Protein AF-A0A8X7RNZ7-F1 (afdb_monomer_lite)

InterPro domains:
  IPR024788 Malectin-like domain [PF12819] (33-124)
  IPR045272 Receptor-like protein kinase ANXUR1/2-like [PTHR34590] (12-135)

Organism: Brassica carinata (NCBI:txid52824)

Structure (mmCIF, N/CA/C/O backbone):
data_AF-A0A8X7RNZ7-F1
#
_entry.id   AF-A0A8X7RNZ7-F1
#
loop_
_atom_site.group_PDB
_atom_site.id
_atom_site.type_symbol
_atom_site.label_atom_id
_atom_site.label_alt_id
_atom_site.label_comp_id
_atom_site.label_asym_id
_atom_site.label_entity_id
_atom_site.label_seq_id
_atom_site.pdbx_PDB_ins_code
_atom_site.Cartn_x
_atom_site.Cartn_y
_atom_site.Cartn_z
_atom_site.occupancy
_atom_site.B_iso_or_equiv
_atom_site.auth_seq_id
_atom_site.auth_comp_id
_atom_site.auth_asym_id
_atom_site.auth_atom_id
_atom_site.pdbx_PDB_model_num
ATOM 1 N N . MET A 1 1 ? 44.902 -19.985 -37.363 1.00 57.28 1 MET A N 1
ATOM 2 C CA . MET A 1 1 ? 44.396 -18.619 -37.073 1.00 57.28 1 MET A CA 1
ATOM 3 C C . MET A 1 1 ? 42.879 -18.514 -36.844 1.00 57.28 1 MET A C 1
ATOM 5 O O . MET A 1 1 ? 42.460 -17.487 -36.328 1.00 57.28 1 MET A O 1
ATOM 9 N N . GLY A 1 2 ? 42.047 -19.512 -37.191 1.00 59.03 2 GLY A N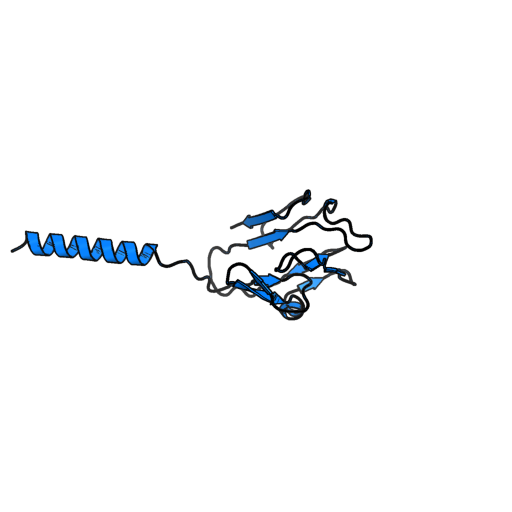 1
ATOM 10 C CA . GLY A 1 2 ? 40.583 -19.431 -37.005 1.00 59.03 2 GLY A CA 1
ATOM 11 C C . GLY A 1 2 ? 40.053 -19.838 -35.619 1.00 59.03 2 GLY A C 1
ATOM 12 O O . GLY A 1 2 ? 39.082 -19.255 -35.152 1.00 59.03 2 GLY A O 1
ATOM 13 N N . VAL A 1 3 ? 40.704 -20.792 -34.942 1.00 62.03 3 VAL A N 1
ATOM 14 C CA . VAL A 1 3 ? 40.232 -21.360 -33.659 1.00 62.03 3 VAL A CA 1
ATOM 15 C C . VAL A 1 3 ? 40.401 -20.381 -32.489 1.00 62.03 3 VAL A C 1
ATOM 17 O O . VAL A 1 3 ? 39.473 -20.201 -31.708 1.00 62.03 3 VAL A O 1
ATOM 20 N N . GLU A 1 4 ? 41.527 -19.662 -32.436 1.00 65.44 4 GLU A N 1
ATOM 21 C CA . GLU A 1 4 ? 41.801 -18.620 -31.430 1.00 65.44 4 GLU A CA 1
ATOM 22 C C . GLU A 1 4 ? 40.735 -17.512 -31.446 1.00 65.44 4 GLU A C 1
ATOM 24 O O . GLU A 1 4 ? 40.184 -17.149 -30.411 1.00 65.44 4 GLU A O 1
ATOM 29 N N . LYS A 1 5 ? 40.369 -17.029 -32.645 1.00 66.12 5 LYS A N 1
ATOM 30 C CA . LYS A 1 5 ? 39.349 -15.982 -32.817 1.00 66.12 5 LYS A CA 1
ATOM 31 C C . LYS A 1 5 ? 37.958 -16.436 -32.372 1.00 66.12 5 LYS A C 1
ATOM 33 O O . LYS A 1 5 ? 37.208 -15.628 -31.828 1.00 66.12 5 LYS A O 1
ATOM 38 N N . LEU A 1 6 ? 37.612 -17.705 -32.601 1.00 74.94 6 LEU A N 1
ATOM 39 C CA . LEU A 1 6 ? 36.321 -18.266 -32.201 1.00 74.94 6 LEU A CA 1
ATOM 40 C C . LEU A 1 6 ? 36.221 -18.404 -30.673 1.00 74.94 6 LEU A C 1
ATOM 42 O O . LEU A 1 6 ? 35.196 -18.043 -30.099 1.00 74.94 6 LEU A O 1
ATOM 46 N N . GLY A 1 7 ? 37.297 -18.844 -30.012 1.00 73.94 7 GLY A N 1
ATOM 47 C CA . GLY A 1 7 ? 37.368 -18.922 -28.550 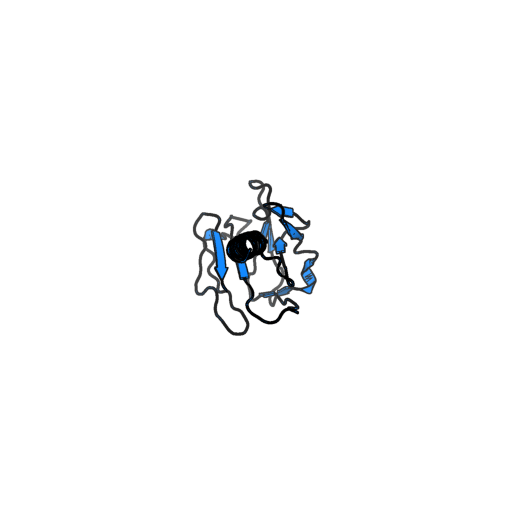1.00 73.94 7 GLY A CA 1
ATOM 48 C C . GLY A 1 7 ? 37.232 -17.552 -27.877 1.00 73.94 7 GLY A C 1
ATOM 49 O O . GLY A 1 7 ? 36.470 -17.408 -26.919 1.00 73.94 7 GLY A O 1
ATOM 50 N N . THR A 1 8 ? 37.888 -16.519 -28.421 1.00 75.50 8 THR A N 1
ATOM 51 C CA . THR A 1 8 ? 37.753 -15.143 -27.911 1.00 75.50 8 THR A CA 1
ATOM 52 C C . THR A 1 8 ? 36.327 -14.605 -28.079 1.00 75.50 8 THR A C 1
ATOM 54 O O . THR A 1 8 ? 35.796 -13.994 -27.156 1.00 75.50 8 THR A O 1
ATOM 57 N N . LEU A 1 9 ? 35.678 -14.862 -29.221 1.00 76.81 9 LEU A N 1
ATOM 58 C CA . LEU A 1 9 ? 34.291 -14.447 -29.481 1.00 76.81 9 LEU A CA 1
ATOM 59 C C . LEU A 1 9 ? 33.298 -15.077 -28.496 1.00 76.81 9 LEU A C 1
ATOM 61 O O . LEU A 1 9 ? 32.429 -14.381 -27.972 1.00 76.81 9 LEU A O 1
ATOM 65 N N . ILE A 1 10 ? 33.452 -16.373 -28.210 1.00 79.69 10 ILE A N 1
ATOM 66 C CA . ILE A 1 10 ? 32.609 -17.080 -27.238 1.00 79.69 10 ILE A CA 1
ATOM 67 C C . ILE A 1 10 ? 32.809 -16.492 -25.837 1.00 79.69 10 ILE A C 1
ATOM 69 O O . ILE A 1 10 ? 31.828 -16.202 -25.159 1.00 79.69 10 ILE A O 1
ATOM 73 N N . PHE A 1 11 ? 34.056 -16.255 -25.423 1.00 75.88 11 PHE A N 1
ATOM 74 C CA . PHE A 1 11 ? 34.370 -15.706 -24.101 1.00 75.88 11 PHE A CA 1
ATOM 75 C C . PHE A 1 11 ? 33.840 -14.279 -23.898 1.00 75.88 11 PHE A C 1
ATOM 77 O O . PHE A 1 11 ? 33.287 -13.958 -22.848 1.00 75.88 11 PHE A O 1
ATOM 84 N N . VAL A 1 12 ? 33.947 -13.423 -24.918 1.00 82.94 12 VAL A N 1
ATOM 85 C CA . VAL A 1 12 ? 33.365 -12.072 -24.875 1.00 82.94 12 VAL A CA 1
ATOM 86 C C . VAL A 1 12 ? 31.841 -12.156 -24.783 1.00 82.94 12 VAL A C 1
ATOM 88 O O . VAL A 1 12 ? 31.244 -11.489 -23.942 1.00 82.94 12 VAL A O 1
ATOM 91 N N . SER A 1 13 ? 31.210 -13.022 -25.581 1.00 82.31 13 SER A N 1
ATOM 92 C CA . SER A 1 13 ? 29.755 -13.196 -25.561 1.00 82.31 13 SER A CA 1
ATOM 93 C C . SER A 1 13 ? 29.239 -13.706 -24.213 1.00 82.31 13 SER A C 1
ATOM 95 O O . SER A 1 13 ? 28.193 -13.243 -23.751 1.00 82.31 13 SER A O 1
ATOM 97 N N . THR A 1 14 ? 29.934 -14.650 -23.573 1.00 81.50 14 THR A N 1
ATOM 98 C CA . THR A 1 14 ? 29.529 -15.168 -22.259 1.00 81.50 14 THR A CA 1
ATOM 99 C C . THR A 1 14 ? 29.709 -14.119 -21.170 1.00 81.50 14 THR A C 1
ATOM 101 O O . THR A 1 14 ? 28.799 -13.944 -20.363 1.00 81.50 14 THR A O 1
ATOM 104 N N . ILE A 1 15 ? 30.808 -13.358 -21.181 1.00 82.44 15 ILE A N 1
ATOM 105 C CA . ILE A 1 15 ? 31.020 -12.243 -20.247 1.00 82.44 15 ILE A CA 1
ATOM 106 C C . ILE A 1 15 ? 29.940 -11.172 -20.410 1.00 82.44 15 ILE A C 1
ATOM 108 O O . ILE A 1 15 ? 29.358 -10.747 -19.416 1.00 82.44 15 ILE A O 1
ATOM 112 N N . THR A 1 16 ? 29.620 -10.758 -21.639 1.00 79.69 16 THR A N 1
ATOM 113 C CA . THR A 1 16 ? 28.560 -9.766 -21.873 1.00 79.69 16 THR A CA 1
ATOM 114 C C . THR A 1 16 ? 27.202 -10.278 -21.393 1.00 79.69 16 THR A C 1
ATOM 116 O O . THR A 1 16 ? 26.471 -9.539 -20.739 1.00 79.69 16 THR A O 1
ATOM 119 N N . CYS A 1 17 ? 26.880 -11.550 -21.640 1.00 76.69 17 CYS A N 1
ATOM 120 C CA . CYS A 1 17 ? 25.638 -12.154 -21.158 1.00 76.69 17 CYS A CA 1
ATOM 121 C C . CYS A 1 17 ? 25.574 -12.189 -19.620 1.00 76.69 17 CYS A C 1
ATOM 123 O O . CYS A 1 17 ? 24.561 -11.801 -19.040 1.00 76.69 17 CYS A O 1
ATOM 125 N N . LEU A 1 18 ? 26.673 -12.563 -18.956 1.00 77.44 18 LEU A N 1
ATOM 126 C CA . LEU A 1 18 ? 26.783 -12.547 -17.493 1.00 77.44 18 LEU A CA 1
ATOM 127 C C . LEU A 1 18 ? 26.611 -11.133 -16.920 1.00 77.44 18 LEU A C 1
ATOM 129 O O . LEU A 1 18 ? 25.896 -10.965 -15.932 1.00 77.44 18 LEU A O 1
ATOM 133 N N . ILE A 1 19 ? 27.190 -10.116 -17.570 1.00 75.38 19 ILE A N 1
ATOM 134 C CA . ILE A 1 19 ? 27.020 -8.709 -17.182 1.00 75.38 19 ILE A CA 1
ATOM 135 C C . ILE A 1 19 ? 25.549 -8.284 -17.321 1.00 75.38 19 ILE A C 1
ATOM 137 O O . ILE A 1 19 ? 24.989 -7.676 -16.412 1.00 75.38 19 ILE A O 1
ATOM 141 N N . CYS A 1 20 ? 24.870 -8.650 -18.409 1.00 68.56 20 CYS A N 1
ATOM 142 C CA . CYS A 1 20 ? 23.449 -8.333 -18.585 1.00 68.56 20 CYS A CA 1
ATOM 143 C C . CYS A 1 20 ? 22.553 -8.982 -17.517 1.00 68.56 20 CYS A C 1
ATOM 145 O O . CYS A 1 20 ? 21.589 -8.358 -17.080 1.00 68.56 20 CYS A O 1
ATOM 147 N N . ILE A 1 21 ? 22.871 -10.201 -17.071 1.00 72.75 21 ILE A N 1
ATOM 148 C CA . ILE A 1 21 ? 22.089 -10.914 -16.048 1.00 72.75 21 ILE A CA 1
ATOM 149 C C . ILE A 1 21 ? 22.316 -10.321 -14.645 1.00 72.75 21 ILE A C 1
ATOM 151 O O . ILE A 1 21 ? 21.419 -10.388 -13.806 1.00 72.75 21 ILE A O 1
ATOM 155 N N . CYS A 1 22 ? 23.479 -9.715 -14.373 1.00 69.31 22 CYS A N 1
ATOM 156 C CA . CYS A 1 22 ? 23.747 -9.099 -13.068 1.00 69.31 22 CYS A CA 1
ATOM 157 C C . CYS A 1 22 ? 23.169 -7.684 -12.898 1.00 69.31 22 CYS A C 1
ATOM 159 O O . CYS A 1 22 ? 23.139 -7.173 -11.776 1.00 69.31 22 CYS A O 1
ATOM 161 N N . HIS A 1 23 ? 22.660 -7.058 -13.964 1.00 67.50 23 HIS A N 1
ATOM 162 C CA . HIS A 1 23 ? 21.925 -5.804 -13.834 1.00 67.50 23 HIS A CA 1
ATOM 163 C C . HIS A 1 23 ? 20.529 -6.066 -13.255 1.00 67.50 23 HIS A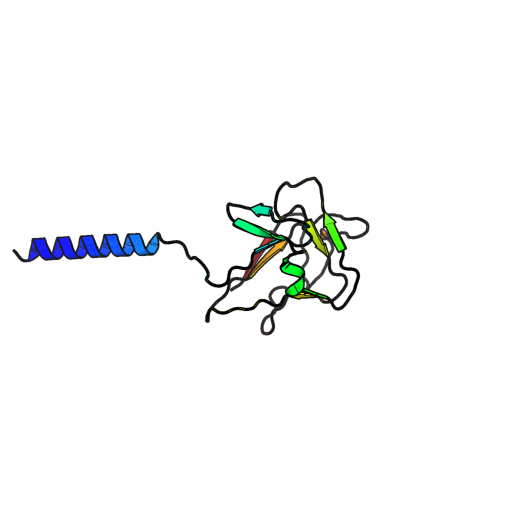 C 1
ATOM 165 O O . HIS A 1 23 ? 19.660 -6.658 -13.892 1.00 67.50 23 HIS A O 1
ATOM 171 N N . GLY A 1 24 ? 20.316 -5.607 -12.019 1.00 69.62 24 GLY A N 1
ATOM 172 C CA . GLY A 1 24 ? 19.004 -5.620 -11.382 1.00 69.62 24 GLY A CA 1
ATOM 173 C C . GLY A 1 24 ? 17.968 -4.810 -12.170 1.00 69.62 24 GLY A C 1
ATOM 174 O O . GLY A 1 24 ? 18.295 -3.880 -12.905 1.00 69.62 24 GLY A O 1
ATOM 175 N N . PHE A 1 25 ? 16.695 -5.161 -12.008 1.00 78.38 25 PHE A N 1
ATOM 176 C CA . PHE A 1 25 ? 15.590 -4.448 -12.643 1.00 78.38 25 PHE A CA 1
ATOM 177 C C . PHE A 1 25 ? 15.314 -3.114 -11.933 1.00 78.38 25 PHE A C 1
ATOM 179 O O . PHE A 1 25 ? 14.923 -3.105 -10.763 1.00 78.38 25 PHE A O 1
ATOM 186 N N . THR A 1 26 ? 15.450 -2.004 -12.662 1.00 82.38 26 THR A N 1
ATOM 187 C CA . THR A 1 26 ? 15.034 -0.669 -12.210 1.00 82.38 26 THR A CA 1
ATOM 188 C C . THR A 1 26 ? 13.716 -0.298 -12.895 1.00 82.38 26 THR A C 1
ATOM 190 O O . THR A 1 26 ? 13.725 -0.005 -14.092 1.00 82.38 26 THR A O 1
ATOM 193 N N . PRO A 1 27 ? 12.573 -0.323 -12.185 1.00 87.38 27 PRO A N 1
ATOM 194 C CA . PRO A 1 27 ? 11.293 0.051 -12.774 1.00 87.38 27 PRO A CA 1
ATOM 195 C C . PRO A 1 27 ? 11.256 1.544 -13.110 1.00 87.38 27 PRO A C 1
ATOM 197 O O . PRO A 1 27 ? 11.689 2.375 -12.314 1.00 87.38 27 PRO A O 1
ATOM 200 N N . GLN A 1 28 ? 10.692 1.876 -14.272 1.00 90.00 28 GLN A N 1
ATOM 201 C CA . GLN A 1 28 ? 10.459 3.264 -14.678 1.00 90.00 28 GLN A CA 1
ATOM 202 C C . GLN A 1 28 ? 9.394 3.935 -13.793 1.00 90.00 28 GLN A C 1
ATOM 204 O O . GLN A 1 28 ? 9.589 5.062 -13.349 1.00 90.00 28 GLN A O 1
ATOM 209 N N . ASP A 1 29 ? 8.298 3.228 -13.500 1.00 92.00 29 ASP A N 1
ATOM 210 C CA . ASP A 1 29 ? 7.274 3.664 -12.549 1.00 92.00 29 ASP A CA 1
ATOM 211 C C . ASP A 1 29 ? 7.519 2.984 -11.194 1.00 92.00 29 ASP A C 1
ATOM 213 O O . ASP A 1 29 ? 7.344 1.772 -11.056 1.00 92.00 29 ASP A O 1
ATOM 217 N N . ASN A 1 30 ? 7.945 3.748 -10.183 1.00 93.94 30 ASN A N 1
ATOM 218 C CA . ASN A 1 30 ? 8.280 3.209 -8.862 1.00 93.94 30 ASN A CA 1
ATOM 219 C C . ASN A 1 30 ? 7.629 4.017 -7.734 1.00 93.94 30 ASN A C 1
ATOM 221 O O . ASN A 1 30 ? 8.189 4.998 -7.244 1.00 93.94 30 ASN A O 1
ATOM 225 N N . TYR A 1 31 ? 6.444 3.581 -7.308 1.00 94.62 31 TYR A N 1
ATOM 226 C CA . TYR A 1 31 ? 5.704 4.196 -6.209 1.00 94.62 31 TYR A CA 1
ATOM 227 C C . TYR A 1 31 ? 5.891 3.395 -4.922 1.00 94.62 31 TYR A C 1
ATOM 229 O O . TYR A 1 31 ? 5.405 2.272 -4.794 1.00 94.62 31 TYR A O 1
ATOM 237 N N . LEU A 1 32 ? 6.574 3.994 -3.948 1.00 95.81 32 LEU A N 1
ATOM 238 C CA . LEU A 1 32 ? 6.774 3.429 -2.617 1.00 95.81 32 LEU A CA 1
ATOM 239 C C . LEU A 1 32 ? 6.089 4.342 -1.604 1.00 95.81 32 LEU A C 1
ATOM 241 O O . LEU A 1 32 ? 6.586 5.432 -1.342 1.00 95.81 32 LEU A O 1
ATOM 245 N N . ILE A 1 33 ? 4.941 3.927 -1.069 1.00 95.62 33 ILE A N 1
ATOM 246 C CA . ILE A 1 33 ? 4.112 4.763 -0.188 1.00 95.62 33 ILE A CA 1
ATOM 247 C C . ILE A 1 33 ? 4.173 4.234 1.244 1.00 95.62 33 ILE A C 1
ATOM 249 O O . ILE A 1 33 ? 3.941 3.050 1.485 1.00 95.62 33 ILE A O 1
ATOM 253 N N . ASN A 1 34 ? 4.480 5.115 2.194 1.00 95.12 34 ASN A N 1
ATOM 254 C CA . ASN A 1 34 ? 4.473 4.828 3.622 1.00 95.12 34 ASN A CA 1
ATOM 255 C C . ASN A 1 34 ? 3.128 5.237 4.240 1.00 95.12 34 ASN A C 1
ATOM 257 O O . ASN A 1 34 ? 2.965 6.368 4.714 1.00 95.12 34 ASN A O 1
ATOM 261 N N . CYS A 1 35 ? 2.158 4.323 4.187 1.00 94.12 35 CYS A N 1
ATOM 262 C CA . CYS A 1 35 ? 0.772 4.558 4.586 1.00 94.12 35 CYS A CA 1
ATOM 263 C C . CYS A 1 35 ? 0.657 5.064 6.032 1.00 94.12 35 CYS A C 1
ATOM 265 O O . CYS A 1 35 ? 1.162 4.450 6.971 1.00 94.12 35 CYS A O 1
ATOM 267 N N . GLY A 1 36 ? -0.044 6.182 6.213 1.00 92.62 36 GLY A N 1
ATOM 268 C CA . GLY A 1 36 ? -0.256 6.817 7.514 1.00 92.62 36 GLY A CA 1
ATOM 269 C C . GLY A 1 36 ? 0.953 7.553 8.093 1.00 92.62 36 GLY A C 1
ATOM 270 O O . GLY A 1 36 ? 0.835 8.155 9.161 1.00 92.62 36 GLY A O 1
ATOM 271 N N . SER A 1 37 ? 2.094 7.560 7.401 1.00 93.06 37 SER A N 1
ATOM 272 C CA . SER A 1 37 ? 3.287 8.237 7.895 1.00 93.06 37 SER A CA 1
ATOM 273 C C . SER A 1 37 ? 3.277 9.740 7.606 1.00 93.06 37 SER A C 1
ATOM 275 O O . SER A 1 37 ? 2.943 10.154 6.488 1.00 93.06 37 SER A O 1
ATOM 277 N N . PRO A 1 38 ? 3.696 10.582 8.570 1.00 91.56 38 PRO A N 1
ATOM 278 C CA . PRO A 1 38 ? 3.868 12.013 8.341 1.00 91.56 38 PRO A CA 1
ATOM 279 C C . PRO A 1 38 ? 5.151 12.345 7.561 1.00 91.56 38 PRO A C 1
ATOM 281 O O . PRO A 1 38 ? 5.248 13.443 7.011 1.00 91.56 38 PRO A O 1
ATOM 284 N N . ALA A 1 39 ? 6.120 11.424 7.502 1.00 92.69 39 ALA A N 1
ATOM 285 C CA . ALA A 1 39 ? 7.449 11.644 6.934 1.00 92.69 39 ALA A CA 1
ATOM 286 C C . ALA A 1 39 ? 7.923 10.449 6.091 1.00 92.69 39 ALA A C 1
ATOM 288 O O . ALA A 1 39 ? 7.353 9.359 6.134 1.00 92.69 39 ALA A O 1
ATOM 289 N N . ASN A 1 40 ? 8.949 10.671 5.273 1.00 94.75 40 ASN A N 1
ATOM 290 C CA . ASN A 1 40 ? 9.557 9.589 4.507 1.00 94.75 40 ASN A CA 1
ATOM 291 C C . ASN A 1 40 ? 10.269 8.623 5.459 1.00 94.75 40 ASN A C 1
ATOM 293 O O . ASN A 1 40 ? 10.792 9.037 6.493 1.00 94.75 40 ASN A O 1
ATOM 297 N N . SER A 1 41 ? 10.308 7.345 5.097 1.00 93.06 41 SER A N 1
ATOM 298 C CA . SER A 1 41 ? 11.040 6.325 5.853 1.00 93.06 41 SER A CA 1
ATOM 299 C C . SER A 1 41 ? 11.782 5.400 4.901 1.00 93.06 41 SER A C 1
ATOM 301 O O . SER A 1 41 ? 11.372 5.223 3.754 1.00 93.06 41 SER A O 1
ATOM 303 N N . THR A 1 42 ? 12.881 4.821 5.368 1.00 92.06 42 THR A N 1
ATOM 304 C CA . THR A 1 42 ? 13.729 3.944 4.563 1.00 92.06 42 THR A CA 1
ATOM 305 C C . THR A 1 42 ? 13.558 2.503 5.020 1.00 92.06 42 THR A C 1
ATOM 307 O O . THR A 1 42 ? 13.655 2.204 6.208 1.00 92.06 42 THR A O 1
ATOM 310 N N . LEU A 1 43 ? 13.340 1.594 4.071 1.00 90.25 43 LEU A N 1
ATOM 311 C CA . LEU A 1 43 ? 13.330 0.153 4.309 1.00 90.25 43 LEU A CA 1
ATOM 312 C C . LEU A 1 43 ? 14.169 -0.542 3.236 1.00 90.25 43 LEU A C 1
ATOM 314 O O . LEU A 1 43 ? 13.807 -0.514 2.058 1.00 90.25 43 LEU A O 1
ATOM 318 N N . MET A 1 44 ? 15.229 -1.243 3.657 1.00 88.06 44 MET A N 1
ATOM 319 C CA . MET A 1 44 ? 16.131 -1.988 2.763 1.00 88.06 44 MET A CA 1
ATOM 320 C C . MET A 1 44 ? 16.621 -1.107 1.601 1.00 88.06 44 MET A C 1
ATOM 322 O O . MET A 1 44 ? 16.327 -1.397 0.441 1.00 88.06 44 MET A O 1
ATOM 326 N N . ASP A 1 45 ? 17.249 0.023 1.937 1.00 89.00 45 ASP A N 1
ATOM 327 C CA . ASP A 1 45 ? 17.815 1.008 0.997 1.00 89.00 45 ASP A CA 1
ATOM 328 C C . ASP A 1 45 ? 16.819 1.666 0.031 1.00 89.00 45 ASP A C 1
ATOM 330 O O . ASP A 1 45 ? 17.199 2.341 -0.924 1.00 89.00 45 ASP A O 1
ATOM 334 N N . ARG A 1 46 ? 15.517 1.511 0.287 1.00 92.00 46 ARG A N 1
ATOM 335 C CA . ARG A 1 46 ? 14.455 2.142 -0.495 1.00 92.00 46 ARG A CA 1
ATOM 336 C C . ARG A 1 46 ? 13.722 3.166 0.348 1.00 92.00 46 ARG A C 1
ATOM 338 O O . ARG A 1 46 ? 13.278 2.855 1.453 1.00 92.00 46 ARG A O 1
ATOM 345 N N . VAL A 1 47 ? 13.565 4.367 -0.197 1.00 94.25 47 VAL A N 1
ATOM 346 C CA . VAL A 1 47 ? 12.819 5.452 0.443 1.00 94.25 47 VAL A CA 1
ATOM 347 C C . VAL A 1 47 ? 11.343 5.320 0.090 1.00 94.25 47 VAL A C 1
ATOM 349 O O . VAL A 1 47 ? 10.967 5.370 -1.079 1.00 94.25 47 VAL A O 1
ATOM 352 N N . PHE A 1 48 ? 10.507 5.169 1.110 1.00 95.56 48 PHE A N 1
ATOM 353 C CA . PHE A 1 48 ? 9.058 5.207 0.996 1.00 95.56 48 PHE A CA 1
ATOM 354 C C . PHE A 1 48 ? 8.585 6.632 1.282 1.00 95.56 48 PHE A C 1
ATOM 356 O O . PHE A 1 48 ? 8.860 7.201 2.343 1.00 95.56 48 PHE A O 1
ATOM 363 N N . MET A 1 49 ? 7.883 7.206 0.310 1.00 95.69 49 MET A N 1
ATOM 364 C CA . MET A 1 49 ? 7.291 8.532 0.373 1.00 95.69 49 MET A CA 1
ATOM 365 C C . MET A 1 49 ? 6.186 8.566 1.422 1.00 95.69 49 MET A C 1
ATOM 367 O O . MET A 1 49 ? 5.354 7.660 1.485 1.00 95.69 49 MET A O 1
ATOM 371 N N . SER A 1 50 ? 6.154 9.622 2.228 1.00 93.56 50 SER A N 1
ATOM 372 C CA . SER A 1 50 ? 5.089 9.803 3.202 1.00 93.56 50 SER A CA 1
ATOM 373 C C . SER A 1 50 ? 3.738 9.915 2.511 1.00 93.56 50 SER A C 1
ATOM 375 O O . SER A 1 50 ? 3.569 10.564 1.478 1.00 93.56 50 SER A O 1
ATOM 377 N N . ASP A 1 51 ? 2.741 9.304 3.117 1.00 89.50 51 ASP A N 1
ATOM 378 C CA . ASP A 1 51 ? 1.384 9.300 2.597 1.00 89.50 51 ASP A CA 1
ATOM 379 C C . ASP A 1 51 ? 0.713 10.684 2.713 1.00 89.50 51 ASP A C 1
ATOM 381 O O . ASP A 1 51 ? -0.212 11.006 1.974 1.00 89.50 51 ASP A O 1
ATOM 385 N N . LYS A 1 52 ? 1.253 11.576 3.560 1.00 86.75 52 LYS A N 1
ATOM 386 C CA . LYS A 1 52 ? 0.930 13.012 3.532 1.00 86.75 52 LYS A CA 1
ATOM 387 C C . LYS A 1 52 ? 1.377 13.673 2.220 1.00 86.75 52 LYS A C 1
ATOM 389 O O . LYS A 1 52 ? 0.609 14.441 1.638 1.00 86.75 52 LYS A O 1
ATOM 394 N N . LEU A 1 53 ? 2.596 13.388 1.758 1.00 89.38 53 LEU A N 1
ATOM 395 C CA . LEU A 1 53 ? 3.119 13.913 0.489 1.00 89.38 53 LEU A CA 1
ATOM 396 C C . LEU A 1 53 ? 2.441 13.259 -0.718 1.00 89.38 53 LEU A C 1
ATOM 398 O O . LEU A 1 53 ? 2.220 13.925 -1.722 1.00 89.38 53 LEU A O 1
ATOM 402 N N . ALA A 1 54 ? 2.048 11.992 -0.587 1.00 89.00 54 ALA A N 1
ATOM 403 C CA . ALA A 1 54 ? 1.309 11.248 -1.601 1.00 89.00 54 ALA A CA 1
ATOM 404 C C . ALA A 1 54 ? -0.217 11.461 -1.546 1.00 89.00 54 ALA A C 1
ATOM 406 O O . ALA A 1 54 ? -0.967 10.732 -2.193 1.00 89.00 54 ALA A O 1
ATOM 407 N N . SER A 1 55 ? -0.702 12.443 -0.778 1.00 85.75 55 SER A N 1
ATOM 408 C CA . SER A 1 55 ? -2.140 12.657 -0.551 1.00 85.75 55 SER A CA 1
ATOM 409 C C . SER A 1 55 ? -2.931 12.948 -1.829 1.00 85.75 55 SER A C 1
ATOM 411 O O . SER A 1 55 ? -4.115 12.638 -1.897 1.00 85.75 55 SER A O 1
ATOM 413 N N . ASN A 1 56 ? -2.282 13.475 -2.870 1.00 90.81 56 ASN A N 1
ATOM 414 C CA . ASN A 1 56 ? -2.875 13.678 -4.193 1.00 90.81 56 ASN A CA 1
ATOM 415 C C . ASN A 1 56 ? -3.149 12.367 -4.955 1.00 90.81 56 ASN A C 1
ATOM 417 O O . ASN A 1 56 ? -3.926 12.373 -5.908 1.00 90.81 56 ASN A O 1
ATOM 421 N N . LEU A 1 57 ? -2.516 11.259 -4.561 1.00 91.94 57 LEU A N 1
ATOM 422 C CA . LEU A 1 57 ? -2.739 9.938 -5.151 1.00 91.94 57 LEU A CA 1
ATOM 423 C C . LEU A 1 57 ? -3.945 9.228 -4.528 1.00 91.94 57 LEU A C 1
ATOM 425 O O . LEU A 1 57 ? -4.436 8.264 -5.108 1.00 91.94 57 LEU A O 1
ATOM 429 N N . LEU A 1 58 ? -4.413 9.673 -3.361 1.00 92.00 58 LEU A N 1
ATOM 430 C CA . LEU A 1 58 ? -5.435 8.999 -2.569 1.00 92.00 58 LEU A CA 1
ATOM 431 C C . LEU A 1 58 ? -6.767 9.749 -2.623 1.00 92.00 58 LEU A C 1
ATOM 433 O O . LEU A 1 58 ? -6.847 10.959 -2.430 1.00 92.00 58 LEU A O 1
ATOM 437 N N . THR A 1 59 ? -7.852 9.015 -2.841 1.00 90.38 59 THR A N 1
ATOM 438 C CA . THR A 1 59 ? -9.220 9.515 -2.684 1.00 90.38 59 THR A CA 1
ATOM 439 C C . THR A 1 59 ? -10.007 8.547 -1.811 1.00 90.38 59 THR A C 1
ATOM 441 O O . THR A 1 59 ? -10.058 7.359 -2.115 1.00 90.38 59 THR A O 1
ATOM 444 N N . SER A 1 60 ? -10.643 9.039 -0.747 1.00 87.06 60 SER A N 1
ATOM 445 C CA . SER A 1 60 ? -11.515 8.240 0.122 1.00 87.06 60 SER A CA 1
ATOM 446 C C . SER A 1 60 ? -12.955 8.733 0.062 1.00 87.06 60 SER A C 1
ATOM 448 O O . SER A 1 60 ? -13.211 9.938 0.077 1.00 87.06 60 SER A O 1
ATOM 450 N N . SER A 1 61 ? -13.891 7.785 0.020 1.00 79.31 61 SER A N 1
ATOM 451 C CA . SER A 1 61 ? -15.336 8.044 0.071 1.00 79.31 61 SER A CA 1
ATOM 452 C C . SER A 1 61 ? -15.817 8.465 1.462 1.00 79.31 61 SER A C 1
ATOM 454 O O . SER A 1 61 ? -16.811 9.177 1.582 1.00 79.31 61 SER A O 1
ATOM 456 N N . THR A 1 62 ? -15.098 8.066 2.514 1.00 72.25 62 THR A N 1
ATOM 457 C CA . THR A 1 62 ? -15.453 8.332 3.912 1.00 72.25 62 THR A CA 1
ATOM 458 C C . THR A 1 62 ? -14.325 9.070 4.620 1.00 72.25 62 THR A C 1
ATOM 460 O O . THR A 1 62 ? -13.164 8.653 4.568 1.00 72.25 62 THR A O 1
ATOM 463 N N . LYS A 1 63 ? -14.676 10.157 5.314 1.00 70.94 63 LYS A N 1
ATOM 464 C CA . LYS A 1 63 ? -13.793 10.890 6.227 1.00 70.94 63 LYS A CA 1
ATOM 465 C C . LYS A 1 63 ? -14.369 10.849 7.650 1.00 70.94 63 LYS A C 1
ATOM 467 O O . LYS A 1 63 ? -15.591 10.898 7.783 1.00 70.94 63 LYS A O 1
ATOM 472 N N . PRO A 1 64 ? -13.520 10.818 8.694 1.00 62.25 64 PRO A N 1
ATOM 473 C CA . PRO A 1 64 ? -12.058 10.927 8.641 1.00 62.25 64 PRO A CA 1
ATOM 474 C C . PRO A 1 64 ? -11.339 9.594 8.374 1.00 62.25 64 PRO A C 1
ATOM 476 O O . PRO A 1 64 ? -11.744 8.539 8.849 1.00 62.25 64 PRO A O 1
ATOM 479 N N . GLU A 1 65 ? -10.234 9.670 7.631 1.00 78.06 65 GLU A N 1
ATOM 480 C CA . GLU A 1 65 ? -9.256 8.584 7.512 1.00 78.06 65 GLU A CA 1
ATOM 481 C C . GLU A 1 65 ? -8.395 8.542 8.782 1.00 78.06 65 GLU A C 1
ATOM 483 O O . GLU A 1 65 ? -7.983 9.593 9.285 1.00 78.06 65 GLU A O 1
ATOM 488 N N . ILE A 1 66 ? -8.117 7.347 9.307 1.00 88.69 66 ILE A N 1
ATOM 489 C CA . ILE A 1 66 ? -7.380 7.197 10.569 1.00 88.69 66 ILE A CA 1
ATOM 490 C C . ILE A 1 66 ? -5.908 6.944 10.263 1.00 88.69 66 ILE A C 1
ATOM 492 O O . ILE A 1 66 ? -5.555 5.979 9.581 1.00 88.69 66 ILE A O 1
ATOM 496 N N . LEU A 1 67 ? -5.051 7.806 10.807 1.00 92.00 67 LEU A N 1
ATOM 497 C CA . LEU A 1 67 ? -3.606 7.622 10.804 1.00 92.00 67 LEU A CA 1
ATOM 498 C C . LEU A 1 67 ? -3.211 6.921 12.097 1.00 92.00 67 LEU A C 1
ATOM 500 O O . LEU A 1 67 ? -3.312 7.500 13.179 1.00 92.00 67 LEU A O 1
ATOM 504 N N . ALA A 1 68 ? -2.815 5.661 11.975 1.00 92.38 68 ALA A N 1
ATOM 505 C CA . ALA A 1 68 ? -2.419 4.821 13.086 1.00 92.38 68 ALA A CA 1
ATOM 506 C C . ALA A 1 68 ? -0.894 4.726 13.154 1.00 92.38 68 ALA A C 1
ATOM 508 O O . ALA A 1 68 ? -0.218 4.628 12.127 1.00 92.38 68 ALA A O 1
ATOM 509 N N . SER A 1 69 ? -0.358 4.718 14.368 1.00 93.44 69 SER A N 1
ATOM 510 C CA . SER A 1 69 ? 1.065 4.524 14.625 1.00 93.44 69 SER A CA 1
ATOM 511 C C . SER A 1 69 ? 1.280 3.670 15.870 1.00 93.44 69 SER A C 1
ATOM 513 O O . SER A 1 69 ? 0.451 3.659 16.782 1.00 93.44 69 SER A O 1
ATOM 515 N N . GLN A 1 70 ? 2.399 2.953 15.908 1.00 89.50 70 GLN A N 1
ATOM 516 C CA . GLN A 1 70 ? 2.858 2.211 17.081 1.00 89.50 70 GLN A CA 1
ATOM 517 C C . GLN A 1 70 ? 4.342 2.481 17.350 1.00 89.50 70 GLN A C 1
ATOM 519 O O . GLN A 1 70 ? 5.090 2.843 16.452 1.00 89.50 70 GLN A O 1
ATOM 524 N N . SER A 1 71 ? 4.802 2.314 18.586 1.00 79.69 71 SER A N 1
ATOM 525 C CA . SER A 1 71 ? 6.199 2.585 18.971 1.00 79.69 71 SER A CA 1
ATOM 526 C C . SER A 1 71 ? 7.166 1.427 18.704 1.00 79.69 71 SER A C 1
ATOM 528 O O . SER A 1 71 ? 8.373 1.599 18.821 1.00 79.69 71 SER A O 1
ATOM 530 N N . ASN A 1 72 ? 6.654 0.240 18.374 1.00 72.44 72 ASN A N 1
ATOM 531 C CA . ASN A 1 72 ? 7.419 -1.008 18.467 1.00 72.44 72 ASN A CA 1
ATOM 532 C C . ASN A 1 72 ? 8.226 -1.358 17.203 1.00 72.44 72 ASN A C 1
ATOM 534 O O . ASN A 1 72 ? 8.899 -2.385 17.179 1.00 72.44 72 ASN A O 1
ATOM 538 N N . SER A 1 73 ? 8.168 -0.534 16.154 1.00 67.38 73 SER A N 1
ATOM 539 C CA . SER A 1 73 ? 8.961 -0.712 14.932 1.00 67.38 73 SER A CA 1
ATOM 540 C C . SER A 1 73 ? 9.571 0.611 14.483 1.00 67.38 73 SER A C 1
ATOM 542 O O . SER A 1 73 ? 8.939 1.656 14.603 1.00 67.38 73 SER A O 1
ATOM 544 N N . SER A 1 74 ? 10.785 0.560 13.939 1.00 70.88 74 SER A N 1
ATOM 545 C CA . SER A 1 74 ? 11.554 1.729 13.488 1.00 70.88 74 SER A CA 1
ATOM 546 C C . SER A 1 74 ? 11.521 1.948 11.968 1.00 70.88 74 SER A C 1
ATOM 548 O O . SER A 1 74 ? 12.305 2.734 11.443 1.00 70.88 74 SER A O 1
ATOM 550 N N . ASP A 1 75 ? 10.641 1.251 11.247 1.00 85.62 75 ASP A N 1
ATOM 551 C CA . ASP A 1 75 ? 10.590 1.244 9.783 1.00 85.62 75 ASP A CA 1
ATOM 552 C C . ASP A 1 75 ? 9.192 1.603 9.235 1.00 85.62 75 ASP A C 1
ATOM 554 O O . ASP A 1 75 ? 8.321 2.115 9.937 1.00 85.62 75 ASP A O 1
ATOM 558 N N . VAL A 1 76 ? 8.965 1.340 7.946 1.00 91.38 76 VAL A N 1
ATOM 559 C CA . VAL A 1 76 ? 7.690 1.596 7.247 1.00 91.38 76 VAL A CA 1
ATOM 560 C C . VAL A 1 76 ? 6.488 0.829 7.819 1.00 91.38 76 VAL A C 1
ATOM 562 O O . VAL A 1 76 ? 5.360 1.108 7.431 1.00 91.38 76 VAL A O 1
ATOM 565 N N . TYR A 1 77 ? 6.689 -0.131 8.730 1.00 92.19 77 TYR A N 1
ATOM 566 C CA . TYR A 1 77 ? 5.601 -0.865 9.389 1.00 92.19 77 TYR A CA 1
ATOM 567 C C . TYR A 1 77 ? 5.163 -0.230 10.718 1.00 92.19 77 TYR A C 1
ATOM 569 O O . TYR A 1 77 ? 4.302 -0.782 11.411 1.00 92.19 77 TYR A O 1
ATOM 577 N N . GLN A 1 78 ? 5.738 0.925 11.069 1.00 92.81 78 GLN A N 1
ATOM 578 C CA . GLN A 1 78 ? 5.367 1.709 12.247 1.00 92.81 78 GLN A CA 1
ATOM 579 C C . GLN A 1 78 ? 3.997 2.365 12.117 1.00 92.81 78 GLN A C 1
ATOM 581 O O . GLN A 1 78 ? 3.307 2.567 13.118 1.00 92.81 78 GLN A O 1
ATOM 586 N N . THR A 1 79 ? 3.616 2.712 10.894 1.00 94.44 79 THR A N 1
ATOM 587 C CA . THR A 1 79 ? 2.394 3.449 10.605 1.00 94.44 79 THR A CA 1
ATOM 588 C C . THR A 1 79 ? 1.481 2.657 9.690 1.00 94.44 79 THR A C 1
ATOM 590 O O . THR A 1 79 ? 1.924 1.823 8.902 1.00 94.44 79 THR A O 1
ATOM 593 N N . ALA A 1 80 ? 0.187 2.929 9.798 1.00 94.00 80 ALA A N 1
ATOM 594 C CA . ALA A 1 80 ? -0.820 2.419 8.887 1.00 94.00 80 ALA A CA 1
ATOM 595 C C . ALA A 1 80 ? -1.883 3.492 8.651 1.00 94.00 80 ALA A C 1
ATOM 597 O O . ALA A 1 80 ? -2.212 4.269 9.551 1.00 94.00 80 ALA A O 1
ATOM 598 N N . ARG A 1 81 ? -2.460 3.512 7.448 1.00 93.62 81 ARG A N 1
ATOM 599 C CA . ARG A 1 81 ? -3.715 4.224 7.198 1.00 93.62 81 ARG A CA 1
ATOM 600 C C . ARG A 1 81 ? -4.856 3.222 7.253 1.00 93.62 81 ARG A C 1
ATOM 602 O O . ARG A 1 81 ? -4.819 2.211 6.555 1.00 93.62 81 ARG A O 1
ATOM 609 N N . VAL A 1 82 ? -5.858 3.507 8.076 1.00 92.56 82 VAL A N 1
ATOM 610 C CA . VAL A 1 82 ? -7.055 2.673 8.207 1.00 92.56 82 VAL A CA 1
ATOM 611 C C . VAL A 1 82 ? -8.214 3.347 7.483 1.00 92.56 82 VAL A C 1
ATOM 613 O O . VAL A 1 82 ? -8.510 4.524 7.709 1.00 92.56 82 VAL A O 1
ATOM 616 N N . PHE A 1 83 ? -8.875 2.574 6.625 1.00 91.88 83 PHE A N 1
ATOM 617 C CA . PHE A 1 83 ? -10.061 2.986 5.888 1.00 91.88 83 PHE A CA 1
ATOM 618 C C . PHE A 1 83 ? -11.294 2.295 6.469 1.00 91.88 83 PHE A C 1
ATOM 620 O O . PHE A 1 83 ? -11.335 1.071 6.571 1.00 91.88 83 PHE A O 1
ATOM 627 N N . THR A 1 84 ? -12.301 3.078 6.846 1.00 90.56 84 THR A N 1
ATOM 628 C CA . THR A 1 84 ? -13.616 2.586 7.298 1.00 90.56 84 THR A CA 1
ATOM 629 C C . THR A 1 84 ? -14.641 2.509 6.163 1.00 90.56 84 THR A C 1
ATOM 631 O O . THR A 1 84 ? -15.764 2.059 6.368 1.00 90.56 84 THR A O 1
ATOM 634 N N . GLY A 1 85 ? -14.243 2.923 4.962 1.00 90.81 85 GLY A N 1
ATOM 635 C CA . GLY A 1 85 ? -15.014 2.860 3.729 1.00 90.81 85 GLY A CA 1
ATOM 636 C C . GLY A 1 85 ? -14.088 2.695 2.528 1.00 90.81 85 GLY A C 1
ATOM 637 O O . GLY A 1 85 ? -12.897 2.415 2.673 1.00 90.81 85 GLY A O 1
ATOM 638 N N . VAL A 1 86 ? -14.631 2.857 1.324 1.00 92.62 86 VAL A N 1
ATOM 639 C CA . VAL A 1 86 ? -13.858 2.655 0.094 1.00 92.62 86 VAL A CA 1
ATOM 640 C C . VAL A 1 86 ? -12.842 3.781 -0.078 1.00 92.62 86 VAL A C 1
ATOM 642 O O . VAL A 1 86 ? -13.207 4.961 -0.068 1.00 92.62 86 VAL A O 1
ATOM 645 N N . ALA A 1 87 ? -11.586 3.401 -0.300 1.00 93.75 87 ALA A N 1
ATOM 646 C CA . ALA A 1 87 ? -10.505 4.293 -0.681 1.00 93.75 87 ALA A CA 1
ATOM 647 C C . ALA A 1 87 ? -9.841 3.811 -1.973 1.00 93.75 87 ALA A C 1
ATOM 649 O O . ALA A 1 87 ? -9.803 2.618 -2.276 1.00 93.75 87 ALA A O 1
ATOM 650 N N . THR A 1 88 ? -9.342 4.751 -2.765 1.00 94.31 88 THR A N 1
ATOM 651 C CA . THR A 1 88 ? -8.764 4.498 -4.082 1.00 94.31 88 THR A CA 1
ATOM 652 C C . THR A 1 88 ? -7.451 5.247 -4.211 1.00 94.31 88 THR A C 1
ATOM 654 O O . THR A 1 88 ? -7.422 6.472 -4.110 1.00 94.31 88 THR A O 1
ATOM 657 N N . TYR A 1 89 ? -6.380 4.506 -4.491 1.00 93.81 89 TYR A N 1
ATOM 658 C CA . TYR A 1 89 ? -5.122 5.075 -4.956 1.00 93.81 89 TYR A CA 1
ATOM 659 C C . TYR A 1 89 ? -5.107 5.134 -6.488 1.00 93.81 89 TYR A C 1
ATOM 661 O O . TYR A 1 89 ? -5.496 4.174 -7.157 1.00 93.81 89 TYR A O 1
ATOM 669 N N . LYS A 1 90 ? -4.650 6.255 -7.046 1.00 94.50 90 LYS A N 1
ATOM 670 C CA . LYS A 1 90 ? -4.458 6.461 -8.485 1.00 94.50 90 LYS A CA 1
ATOM 671 C C . LYS A 1 90 ? -2.996 6.789 -8.758 1.00 94.50 90 LYS A C 1
ATOM 673 O O . LYS A 1 90 ? -2.475 7.773 -8.245 1.00 94.50 90 LYS A O 1
ATOM 678 N N . PHE A 1 91 ? -2.358 5.976 -9.593 1.00 93.00 91 PHE A N 1
ATOM 679 C CA . PHE A 1 91 ? -0.961 6.132 -9.990 1.00 93.00 91 PHE A CA 1
ATOM 680 C C . PHE A 1 91 ? -0.878 6.446 -11.485 1.00 93.00 91 PHE A C 1
ATOM 682 O O . PHE A 1 91 ? -1.567 5.816 -12.288 1.00 93.00 91 PHE A O 1
ATOM 689 N N . SER A 1 92 ? -0.029 7.403 -11.857 1.00 93.06 92 SER A N 1
ATOM 690 C CA . SER A 1 92 ? 0.227 7.747 -13.258 1.00 93.06 92 SER A CA 1
ATOM 691 C C . SER A 1 92 ? 1.331 6.852 -13.808 1.00 93.06 92 SER A C 1
ATOM 693 O O . SER A 1 92 ? 2.507 7.133 -13.629 1.00 93.06 92 SER A O 1
ATOM 695 N N . VAL A 1 93 ? 0.944 5.762 -14.461 1.00 91.00 93 VAL A N 1
ATOM 696 C CA . VAL A 1 93 ? 1.878 4.769 -15.001 1.00 91.00 93 VAL A CA 1
ATOM 697 C C . VAL A 1 93 ? 2.248 5.131 -16.438 1.00 91.00 93 VAL A C 1
ATOM 699 O O . VAL A 1 93 ? 1.369 5.212 -17.300 1.00 91.00 93 VAL A O 1
ATOM 702 N N . VAL A 1 94 ? 3.536 5.357 -16.702 1.00 91.50 94 VAL A N 1
ATOM 703 C CA . VAL A 1 94 ? 4.035 5.777 -18.023 1.00 91.50 94 VAL A CA 1
ATOM 704 C C . VAL A 1 94 ? 4.562 4.586 -18.825 1.00 91.50 94 VAL A C 1
ATOM 706 O O . VAL A 1 94 ? 4.410 4.538 -20.051 1.00 91.50 94 VAL A O 1
ATOM 709 N N . ALA A 1 95 ? 5.167 3.605 -18.155 1.00 89.94 95 ALA A N 1
ATOM 710 C CA . ALA A 1 95 ? 5.706 2.422 -18.800 1.00 89.94 95 ALA A CA 1
ATOM 711 C C . ALA A 1 95 ? 4.589 1.445 -19.176 1.00 89.94 95 ALA A C 1
ATOM 713 O O . ALA A 1 95 ? 3.750 1.039 -18.367 1.00 89.94 95 ALA A O 1
ATOM 714 N N . ARG A 1 96 ? 4.604 1.011 -20.435 1.00 88.56 96 ARG A N 1
ATOM 715 C CA . ARG A 1 96 ? 3.721 -0.055 -20.908 1.00 88.56 96 ARG A CA 1
ATOM 716 C C . ARG A 1 96 ? 4.269 -1.403 -20.462 1.00 88.56 96 ARG A C 1
ATOM 718 O O . ARG A 1 96 ? 5.469 -1.643 -20.549 1.00 88.56 96 ARG A O 1
ATOM 725 N N . GLY A 1 97 ? 3.377 -2.303 -20.072 1.00 87.69 97 GLY A N 1
ATOM 726 C CA . GLY A 1 97 ? 3.729 -3.676 -19.736 1.00 87.69 97 GLY A CA 1
ATOM 727 C C . GLY A 1 97 ? 3.241 -4.071 -18.355 1.00 87.69 97 GLY A C 1
ATOM 728 O O . GLY A 1 97 ? 2.226 -3.573 -17.870 1.00 87.69 97 GLY A O 1
ATOM 729 N N . ARG A 1 98 ? 3.949 -5.029 -17.762 1.00 88.06 98 ARG A N 1
ATOM 730 C CA . ARG A 1 98 ? 3.582 -5.628 -16.486 1.00 88.06 98 ARG A CA 1
ATOM 731 C C . ARG A 1 98 ? 4.13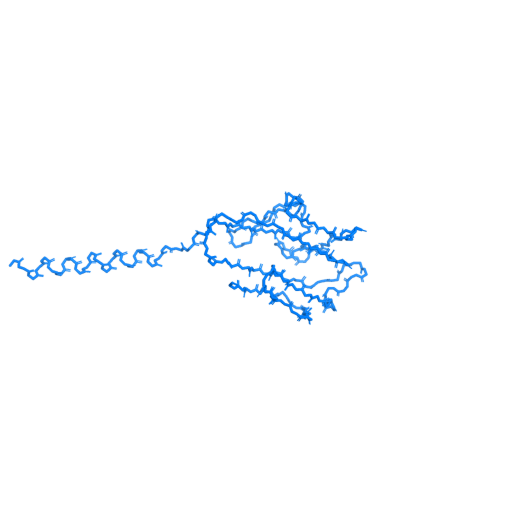5 -4.814 -15.324 1.00 88.06 98 ARG A C 1
ATOM 733 O O . ARG A 1 98 ? 5.301 -4.428 -15.348 1.00 88.06 98 ARG A O 1
ATOM 740 N N . HIS A 1 99 ? 3.313 -4.630 -14.298 1.00 89.38 99 HIS A N 1
ATOM 741 C CA . HIS A 1 99 ? 3.639 -3.834 -13.121 1.00 89.38 99 HIS A CA 1
ATOM 742 C C . HIS A 1 99 ? 3.458 -4.667 -11.868 1.00 89.38 99 HIS A C 1
ATOM 744 O O . HIS A 1 99 ? 2.465 -5.363 -11.716 1.00 89.38 99 HIS A O 1
ATOM 750 N N . TRP A 1 100 ? 4.411 -4.581 -10.950 1.00 91.50 100 TRP A N 1
ATOM 751 C CA . TRP A 1 100 ? 4.296 -5.276 -9.678 1.00 91.50 100 TRP A CA 1
ATOM 752 C C . TRP A 1 100 ? 3.542 -4.421 -8.672 1.00 91.50 100 TRP A C 1
ATOM 754 O O . TRP A 1 100 ? 3.953 -3.300 -8.374 1.00 91.50 100 TRP A O 1
ATOM 764 N N . VAL A 1 101 ? 2.505 -4.989 -8.067 1.00 93.81 101 VAL A N 1
ATOM 765 C CA . VAL A 1 101 ? 1.844 -4.394 -6.905 1.00 93.81 101 VAL A CA 1
ATOM 766 C C . VAL A 1 101 ? 2.261 -5.177 -5.667 1.00 93.81 101 VAL A C 1
ATOM 768 O O . VAL A 1 101 ? 2.047 -6.387 -5.578 1.00 93.81 101 VAL A O 1
ATOM 771 N N . ARG A 1 102 ? 2.882 -4.486 -4.704 1.00 95.31 102 ARG A N 1
ATOM 772 C CA . ARG A 1 102 ? 3.266 -5.055 -3.406 1.00 95.31 102 ARG A CA 1
ATOM 773 C C . ARG A 1 102 ? 2.483 -4.380 -2.291 1.00 95.31 102 ARG A C 1
ATOM 775 O O . ARG A 1 102 ? 2.644 -3.189 -2.047 1.00 95.31 102 ARG A O 1
ATOM 782 N N . LEU A 1 103 ? 1.646 -5.155 -1.615 1.00 95.75 103 LEU A N 1
ATOM 783 C CA . LEU A 1 103 ? 0.831 -4.717 -0.491 1.00 95.75 103 LEU A CA 1
ATOM 784 C C . LEU A 1 103 ? 1.506 -5.148 0.810 1.00 95.75 103 LEU A C 1
ATOM 786 O O . LEU A 1 103 ? 1.786 -6.332 1.015 1.00 95.75 103 LEU A O 1
ATOM 790 N N . HIS A 1 104 ? 1.781 -4.175 1.670 1.00 94.75 104 HIS A N 1
ATOM 791 C CA . HIS A 1 104 ? 2.450 -4.361 2.949 1.00 94.75 104 HIS A CA 1
ATOM 792 C C . HIS A 1 104 ? 1.424 -4.269 4.074 1.00 94.75 104 HIS A C 1
ATOM 794 O O . HIS A 1 104 ? 0.763 -3.243 4.222 1.00 94.75 104 HIS A O 1
ATOM 800 N N . PHE A 1 105 ? 1.309 -5.324 4.877 1.00 94.31 105 PHE A N 1
ATOM 801 C CA . PHE A 1 105 ? 0.394 -5.359 6.010 1.00 94.31 105 PHE A CA 1
ATOM 802 C C . PHE A 1 105 ? 1.154 -5.665 7.295 1.00 94.31 105 PHE A C 1
ATOM 804 O O . PHE A 1 105 ? 1.913 -6.631 7.358 1.00 94.31 105 PHE A O 1
ATOM 811 N N . ASN A 1 106 ? 0.923 -4.861 8.326 1.00 93.50 106 ASN A N 1
ATOM 812 C CA . ASN A 1 106 ? 1.393 -5.112 9.681 1.00 93.50 106 ASN A CA 1
ATOM 813 C C . ASN A 1 106 ? 0.228 -4.843 10.642 1.00 93.50 106 ASN A C 1
ATOM 815 O O . ASN A 1 106 ? -0.068 -3.677 10.897 1.00 93.50 106 ASN A O 1
ATOM 819 N N . PRO A 1 107 ? -0.496 -5.880 11.096 1.00 92.81 107 PRO A N 1
ATOM 820 C CA . PRO A 1 107 ? -1.664 -5.680 11.937 1.00 92.81 107 PRO A CA 1
ATOM 821 C C . PRO A 1 107 ? -1.229 -5.276 13.349 1.00 92.81 107 PRO A C 1
ATOM 823 O O . PRO A 1 107 ? -0.455 -5.979 13.993 1.00 92.81 107 PRO A O 1
ATOM 826 N N . PHE A 1 108 ? -1.767 -4.169 13.852 1.00 92.44 108 PHE A N 1
ATOM 827 C CA . PHE A 1 108 ? -1.646 -3.772 15.252 1.00 92.44 108 PHE A CA 1
ATOM 828 C C . PHE A 1 108 ? -2.933 -3.108 15.735 1.00 92.44 108 PHE A C 1
ATOM 830 O O . PHE A 1 108 ? -3.799 -2.725 14.947 1.00 92.44 108 PHE A O 1
ATOM 837 N N . ASN A 1 109 ? -3.075 -2.998 17.050 1.00 92.62 109 ASN A N 1
ATOM 838 C CA . ASN A 1 109 ? -4.236 -2.367 17.656 1.00 92.62 109 ASN A CA 1
ATOM 839 C C . ASN A 1 109 ? -3.995 -0.868 17.787 1.00 92.62 109 ASN A C 1
ATOM 841 O O . ASN A 1 109 ? -2.962 -0.448 18.306 1.00 92.62 109 ASN A O 1
ATOM 845 N N . TYR A 1 110 ? -4.957 -0.065 17.342 1.00 92.69 110 TYR A N 1
ATOM 846 C CA . TYR A 1 110 ? -4.896 1.386 17.460 1.00 92.69 110 TYR A CA 1
ATOM 847 C C . TYR A 1 110 ? -6.262 1.930 17.860 1.00 92.69 110 TYR A C 1
ATOM 849 O O . TYR A 1 110 ? -7.229 1.802 17.108 1.00 92.69 110 TYR A O 1
ATOM 857 N N . GLN A 1 111 ? -6.349 2.540 19.045 1.00 92.31 111 GLN A N 1
ATOM 858 C CA . GLN A 1 111 ? -7.623 2.965 19.637 1.00 92.31 111 GLN A CA 1
ATOM 859 C C . GLN A 1 111 ? -8.628 1.792 19.643 1.00 92.31 111 GLN A C 1
ATOM 861 O O . GLN A 1 111 ? -8.314 0.711 20.138 1.00 92.31 111 GLN A O 1
ATOM 866 N N . ASN A 1 112 ? -9.806 1.975 19.043 1.00 90.94 112 ASN A N 1
ATOM 867 C CA . ASN A 1 112 ? -10.850 0.954 18.943 1.00 90.94 112 ASN A CA 1
ATOM 868 C C . ASN A 1 112 ? -10.701 0.049 17.701 1.00 90.94 112 ASN A C 1
ATOM 870 O O . ASN A 1 112 ? -11.552 -0.804 17.459 1.00 90.94 112 ASN A O 1
ATOM 874 N N . TYR A 1 113 ? -9.641 0.218 16.902 1.00 90.19 113 TYR A N 1
ATOM 875 C CA . TYR A 1 113 ? -9.427 -0.519 15.657 1.00 90.19 113 TYR A CA 1
ATOM 876 C C . TYR A 1 113 ? -8.471 -1.694 15.869 1.00 90.19 113 TYR A C 1
ATOM 878 O O . TYR A 1 113 ? -7.275 -1.521 16.109 1.00 90.19 113 TYR A O 1
ATOM 886 N N . GLN A 1 114 ? -9.013 -2.905 15.751 1.00 92.00 114 GLN A N 1
ATOM 887 C CA . GLN A 1 114 ? -8.284 -4.168 15.865 1.00 92.00 114 GLN A CA 1
ATOM 888 C C . GLN A 1 114 ? -7.909 -4.671 14.463 1.00 92.00 114 GLN A C 1
ATOM 890 O O . GLN A 1 114 ? -8.640 -5.470 13.869 1.00 92.00 114 GLN A O 1
ATOM 895 N N . MET A 1 115 ? -6.790 -4.197 13.899 1.00 91.81 115 MET A N 1
ATOM 896 C CA . MET A 1 115 ? -6.440 -4.467 12.490 1.00 91.81 115 MET A CA 1
ATOM 897 C C . MET A 1 115 ? -6.302 -5.962 12.169 1.00 91.81 115 MET A C 1
ATOM 899 O O . MET A 1 115 ? -6.611 -6.374 11.055 1.00 91.81 115 MET A O 1
ATOM 903 N N . GLY A 1 116 ? -5.904 -6.786 13.144 1.00 92.56 116 GLY A N 1
ATOM 904 C CA . GLY A 1 116 ? -5.811 -8.242 12.976 1.00 92.56 116 GLY A CA 1
ATOM 905 C C . GLY A 1 116 ? -7.156 -8.950 12.758 1.00 92.56 116 GLY A C 1
ATOM 906 O O . GLY A 1 116 ? -7.175 -10.103 12.350 1.00 92.56 116 GLY A O 1
ATOM 907 N N . SER A 1 117 ? -8.275 -8.265 13.010 1.00 92.94 117 SER A N 1
ATOM 908 C CA . SER A 1 117 ? -9.636 -8.767 12.767 1.00 92.94 117 SER A CA 1
ATOM 909 C C . SER A 1 117 ? -10.307 -8.134 11.545 1.00 92.94 117 SER A C 1
ATOM 911 O O . SER A 1 117 ? -11.421 -8.513 11.182 1.00 92.94 117 SER A O 1
ATOM 913 N N . ALA A 1 118 ? -9.646 -7.162 10.906 1.00 92.88 118 ALA A N 1
ATOM 914 C CA . ALA A 1 118 ? -10.210 -6.453 9.772 1.00 92.88 118 ALA A CA 1
ATOM 915 C C . ALA A 1 118 ? -10.397 -7.399 8.576 1.00 92.88 118 ALA A C 1
ATOM 917 O O . ALA A 1 118 ? -9.533 -8.224 8.264 1.00 92.88 118 ALA A O 1
ATOM 918 N N . LYS A 1 119 ? -11.533 -7.245 7.895 1.00 95.50 119 LYS A N 1
ATOM 919 C CA . LYS A 1 119 ? -11.848 -7.921 6.637 1.00 95.50 119 LYS A CA 1
ATOM 920 C C . LYS A 1 119 ? -11.985 -6.888 5.541 1.00 95.50 119 LYS A C 1
ATOM 922 O O . LYS A 1 119 ? -12.728 -5.921 5.698 1.00 95.50 119 LYS A O 1
ATOM 927 N N . PHE A 1 120 ? -11.260 -7.083 4.451 1.00 95.38 120 PHE A N 1
ATOM 928 C CA . PHE A 1 120 ? -11.267 -6.149 3.334 1.00 95.38 120 PHE A CA 1
ATOM 929 C C . PHE A 1 120 ? -10.950 -6.850 2.014 1.00 95.38 120 PHE A C 1
ATOM 931 O O . PHE A 1 120 ? -10.434 -7.968 1.974 1.00 95.38 120 PHE A O 1
ATOM 938 N N . ALA A 1 121 ? -11.248 -6.153 0.923 1.00 96.69 121 ALA A N 1
ATOM 939 C CA . ALA A 1 121 ? -10.871 -6.541 -0.424 1.00 96.69 121 ALA A CA 1
ATOM 940 C C . ALA A 1 121 ? -9.980 -5.458 -1.038 1.00 96.69 121 ALA A C 1
ATOM 942 O O . ALA A 1 121 ? -10.113 -4.273 -0.726 1.00 96.69 121 ALA A O 1
ATOM 943 N N . VAL A 1 122 ? -9.078 -5.871 -1.923 1.00 96.69 122 VAL A N 1
ATOM 944 C CA . VAL A 1 122 ? -8.239 -4.966 -2.711 1.00 96.69 122 VAL A CA 1
ATOM 945 C C . VAL A 1 122 ? -8.377 -5.366 -4.165 1.00 96.69 122 VAL A C 1
ATOM 947 O O . VAL A 1 122 ? -8.200 -6.531 -4.514 1.00 96.69 122 VAL A O 1
ATOM 950 N N . SER A 1 123 ? -8.687 -4.401 -5.017 1.00 96.06 123 SER A N 1
ATOM 951 C CA . SER A 1 123 ? -8.834 -4.609 -6.451 1.00 96.06 123 SER A CA 1
ATOM 952 C C . SER A 1 123 ? -8.157 -3.491 -7.231 1.00 96.06 123 SER A C 1
ATOM 954 O O . SER A 1 123 ? -7.956 -2.379 -6.739 1.00 96.06 123 SER A O 1
ATOM 956 N N . THR A 1 124 ? -7.774 -3.822 -8.456 1.00 93.62 124 THR A N 1
ATOM 957 C CA . THR A 1 124 ? -7.470 -2.861 -9.510 1.00 93.62 124 THR A CA 1
ATOM 958 C C . THR A 1 124 ? -8.723 -2.659 -10.363 1.00 93.62 124 THR A C 1
ATOM 960 O O . THR A 1 124 ? -9.765 -3.263 -10.118 1.00 93.62 124 THR A O 1
ATOM 963 N N . GLN A 1 125 ? -8.630 -1.836 -11.407 1.00 89.81 125 GLN A N 1
ATOM 964 C CA . GLN A 1 125 ? -9.742 -1.637 -12.345 1.00 89.81 125 GLN A CA 1
ATOM 965 C C . GLN A 1 125 ? -10.188 -2.927 -13.047 1.00 89.81 125 GLN A C 1
ATOM 967 O O . GLN A 1 125 ? -11.328 -3.008 -13.489 1.00 89.81 125 GLN A O 1
ATOM 972 N N . THR A 1 126 ? -9.302 -3.917 -13.173 1.00 90.12 126 THR A N 1
ATOM 973 C CA . THR A 1 126 ? -9.550 -5.117 -13.984 1.00 90.12 126 THR A CA 1
ATOM 974 C C . THR A 1 126 ? -9.410 -6.427 -13.217 1.00 90.12 126 THR A C 1
ATOM 976 O O . THR A 1 126 ? -9.849 -7.455 -13.721 1.00 90.12 126 THR A O 1
ATOM 979 N N . HIS A 1 127 ? -8.817 -6.423 -12.018 1.00 92.44 127 HIS A N 1
ATOM 980 C CA . HIS A 1 127 ? -8.521 -7.645 -11.267 1.00 92.44 127 HIS A CA 1
ATOM 981 C C . HIS A 1 127 ? -8.771 -7.472 -9.770 1.00 92.44 127 HIS A C 1
ATOM 983 O O . HIS A 1 127 ? -8.474 -6.431 -9.185 1.00 92.44 127 HIS A O 1
ATOM 989 N N . VAL A 1 128 ? -9.247 -8.533 -9.121 1.00 95.50 128 VAL A N 1
ATOM 990 C CA . VAL A 1 128 ? -9.297 -8.621 -7.658 1.00 95.50 128 VAL A CA 1
ATOM 991 C C . VAL A 1 128 ? -7.967 -9.186 -7.167 1.00 95.50 128 VAL A C 1
ATOM 993 O O . VAL A 1 128 ? -7.587 -10.288 -7.548 1.00 95.50 128 VAL A O 1
ATOM 996 N N . LEU A 1 129 ? -7.251 -8.428 -6.336 1.00 95.94 129 LEU A N 1
ATOM 997 C CA . LEU A 1 129 ? -5.960 -8.835 -5.770 1.00 95.94 129 LEU A CA 1
ATOM 998 C C . LEU A 1 129 ? -6.140 -9.604 -4.459 1.00 95.94 129 LEU A C 1
ATOM 1000 O O . LEU A 1 129 ? -5.419 -10.558 -4.183 1.00 95.94 129 LEU A O 1
ATOM 1004 N N . LEU A 1 130 ? -7.095 -9.161 -3.640 1.00 96.75 130 LEU A N 1
ATOM 1005 C CA . LEU A 1 130 ? -7.463 -9.754 -2.359 1.00 96.75 130 LEU A CA 1
ATOM 1006 C C . LEU A 1 130 ? -8.988 -9.714 -2.226 1.00 96.75 130 LEU A C 1
ATOM 1008 O O . LEU A 1 130 ? -9.604 -8.692 -2.524 1.00 96.75 130 LEU A O 1
ATOM 1012 N N . SER A 1 131 ? -9.581 -10.803 -1.747 1.00 96.50 131 SER A N 1
ATOM 1013 C CA . SER A 1 131 ? -11.017 -10.945 -1.494 1.00 96.50 131 SER A CA 1
ATOM 1014 C C . SER A 1 131 ? -11.206 -11.539 -0.103 1.00 96.50 131 SER A C 1
ATOM 1016 O O . SER A 1 131 ? -10.457 -12.444 0.264 1.00 96.50 131 SER A O 1
ATOM 1018 N N . ASP A 1 132 ? -12.140 -10.976 0.673 1.00 95.50 132 ASP A N 1
ATOM 1019 C CA . ASP A 1 132 ? -12.454 -11.380 2.052 1.00 95.50 132 ASP A CA 1
ATOM 1020 C C . ASP A 1 132 ? -11.211 -11.642 2.918 1.00 95.50 132 ASP A C 1
ATOM 1022 O O . ASP A 1 132 ? -11.122 -12.617 3.667 1.00 95.50 132 ASP A O 1
ATOM 1026 N N . TYR A 1 133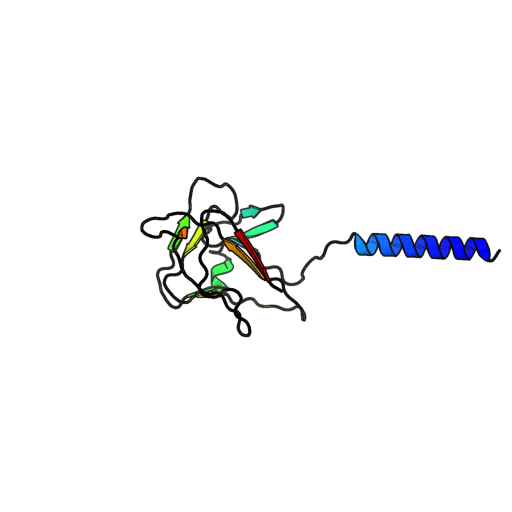 ? -10.213 -10.764 2.791 1.00 95.81 133 TYR A N 1
ATOM 1027 C CA . TYR A 1 133 ? -8.882 -10.987 3.334 1.00 95.81 133 TYR A CA 1
ATOM 1028 C C . TYR A 1 133 ? -8.744 -10.441 4.756 1.00 95.81 133 TYR A C 1
ATOM 1030 O O . TYR A 1 133 ? -9.181 -9.329 5.055 1.00 95.81 133 TYR A O 1
ATOM 1038 N N . THR A 1 134 ? -8.067 -11.215 5.607 1.00 95.56 134 THR A N 1
ATOM 1039 C CA . THR A 1 134 ? -7.682 -10.846 6.974 1.00 95.56 134 THR A CA 1
ATOM 1040 C C . THR A 1 134 ? -6.199 -11.123 7.179 1.00 95.56 134 THR A C 1
ATOM 1042 O O . THR A 1 134 ? -5.654 -12.112 6.680 1.00 95.56 134 THR A O 1
ATOM 1045 N N . VAL A 1 135 ? -5.534 -10.239 7.921 1.00 93.38 135 VAL A N 1
ATOM 1046 C CA . VAL A 1 135 ? -4.104 -10.342 8.216 1.00 93.38 135 VAL A CA 1
ATOM 1047 C C . VAL A 1 135 ? -3.922 -10.845 9.643 1.00 93.38 135 VAL A C 1
ATOM 1049 O O . VAL A 1 135 ? -4.062 -10.091 10.602 1.00 93.38 135 VAL A O 1
ATOM 1052 N N . ASN A 1 136 ? -3.590 -12.125 9.785 1.00 84.12 136 ASN A N 1
ATOM 1053 C CA . ASN A 1 136 ? -3.483 -12.761 11.095 1.00 84.12 136 ASN A CA 1
ATOM 1054 C C . ASN A 1 136 ? -2.101 -12.526 11.717 1.00 84.12 136 ASN A C 1
ATOM 1056 O O . ASN A 1 136 ? -1.112 -13.093 11.259 1.00 84.12 136 ASN A O 1
ATOM 1060 N N . GLY A 1 137 ? -2.060 -11.726 12.786 1.00 76.44 137 GLY A N 1
ATOM 1061 C CA . GLY A 1 137 ? -1.019 -11.684 13.826 1.00 76.44 137 GLY A CA 1
ATOM 1062 C C . GLY A 1 137 ? 0.385 -11.203 13.443 1.00 76.44 137 GLY A C 1
ATOM 1063 O O . GLY A 1 137 ? 1.085 -10.661 14.290 1.00 76.44 137 GLY A O 1
ATOM 1064 N N . SER A 1 138 ? 0.836 -11.389 12.208 1.00 84.94 138 SER A N 1
ATOM 1065 C CA . SER A 1 138 ? 2.203 -11.078 11.791 1.00 84.94 138 SER A CA 1
ATOM 1066 C C . SER A 1 138 ? 2.233 -10.243 10.521 1.00 84.94 138 SER A C 1
ATOM 1068 O O . SER A 1 138 ? 1.336 -10.298 9.678 1.00 84.94 138 SER A O 1
ATOM 1070 N N . LYS A 1 139 ? 3.314 -9.475 10.387 1.00 90.31 139 LYS A N 1
ATOM 1071 C CA . LYS A 1 139 ? 3.654 -8.720 9.186 1.00 90.31 139 LYS A CA 1
ATOM 1072 C C . LYS A 1 139 ? 3.692 -9.636 7.961 1.00 90.31 139 LYS A C 1
ATOM 1074 O O . LYS A 1 139 ? 4.381 -10.654 7.964 1.00 90.31 139 LYS A O 1
ATOM 1079 N N . VAL A 1 140 ? 3.011 -9.236 6.892 1.00 93.62 140 VAL A N 1
ATOM 1080 C CA . VAL A 1 140 ? 2.966 -9.972 5.625 1.00 93.62 140 VAL A CA 1
ATOM 1081 C C . VAL A 1 140 ? 3.085 -9.019 4.442 1.00 93.62 140 VAL A C 1
ATOM 1083 O O . VAL A 1 140 ? 2.586 -7.894 4.461 1.00 93.62 140 VAL A O 1
ATOM 1086 N N . VAL A 1 141 ? 3.752 -9.488 3.390 1.00 93.94 141 VAL A N 1
ATOM 1087 C CA . VAL A 1 141 ? 3.853 -8.785 2.110 1.00 93.94 141 VAL A CA 1
ATOM 1088 C C . VAL A 1 141 ? 3.196 -9.647 1.041 1.00 93.94 141 VAL A C 1
ATOM 1090 O O . VAL A 1 141 ? 3.565 -10.809 0.861 1.00 93.94 141 VAL A O 1
ATOM 1093 N N . LYS A 1 142 ? 2.215 -9.091 0.331 1.00 94.31 142 LYS A N 1
ATOM 1094 C CA . LYS A 1 142 ? 1.561 -9.737 -0.813 1.00 94.31 142 LYS A CA 1
ATOM 1095 C C . LYS A 1 142 ? 2.041 -9.075 -2.091 1.00 94.31 142 LYS A C 1
ATOM 1097 O O . LYS A 1 142 ? 1.944 -7.862 -2.218 1.00 94.31 142 LYS A O 1
ATOM 1102 N N . SER A 1 143 ? 2.570 -9.868 -3.016 1.00 92.06 143 SER A N 1
ATOM 1103 C CA . SER A 1 143 ? 3.045 -9.385 -4.314 1.00 92.06 143 SER A CA 1
ATOM 1104 C C . SER A 1 143 ? 2.192 -9.991 -5.416 1.00 92.06 143 SER A C 1
ATOM 1106 O O . SER A 1 143 ? 1.983 -11.202 -5.419 1.00 92.06 143 SER A O 1
ATOM 1108 N N . THR A 1 144 ? 1.729 -9.165 -6.344 1.00 88.12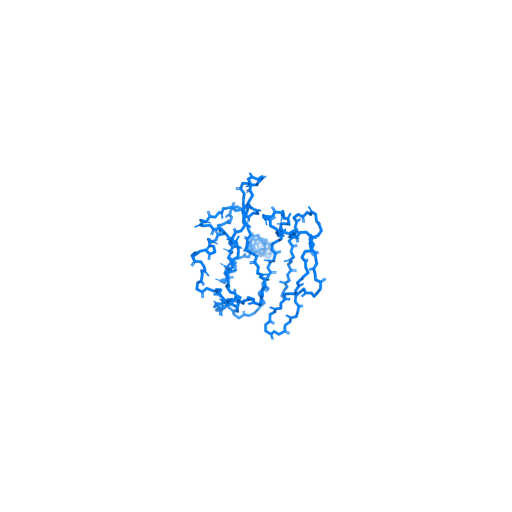 144 THR A N 1
ATOM 1109 C CA . THR A 1 144 ? 1.021 -9.591 -7.555 1.00 88.12 144 THR A CA 1
ATOM 1110 C C . THR A 1 144 ? 1.608 -8.898 -8.775 1.00 88.12 144 THR A C 1
ATOM 1112 O O . THR A 1 144 ? 2.184 -7.809 -8.674 1.00 88.12 144 THR A O 1
ATOM 1115 N N . LEU A 1 145 ? 1.498 -9.604 -9.892 1.00 77.75 145 LEU A N 1
ATOM 1116 C CA . LEU A 1 145 ? 1.855 -9.183 -11.241 1.00 77.75 145 LEU A CA 1
ATOM 1117 C C . LEU A 1 145 ? 0.739 -8.370 -11.901 1.00 77.75 145 LEU A C 1
ATOM 1119 O O . LEU A 1 145 ? -0.410 -8.475 -11.410 1.00 77.75 145 LEU A O 1
#

Sequence (145 aa):
MGVEKLGTLIFVSTITCLICICHGFTPQDNYLINCGSPANSTLMDRVFMSDKLASNLLTSSTKPEILASQSNSSDVYQTARVFTGVATYKFSVVARGRHWVRLHFNPFNYQNYQMGSAKFAVSTQTHVLLSDYTVNGSKVVKSTL

Secondary structure (DSSP, 8-state):
-HHHHHHHHHHHHHHHHHHHHHS----SS---EETT-SS-EEETTEEEEETTTTGGGEEESSSPPEEEE-SS-SSTTSEEEE-SS-EEE-----S-S---EEEEE---EETTEEGGG--EEEE-SS-EEEEEE---SS-EEEEE-

Foldseek 3Di:
DPPVVVVVVVVVVVVVVVVVVPDDDDDPFDAAALALDPAWFDDPNDIHGYVVVVVVQKDAPDDDWDWFADDPDDGSQRIHIDHPGDMGGHGDDDDDDDDKDKDKDAFDDGDPDRQQPDFDWDADPVGTQGHRDGDHDGIDIRMDD

pLDDT: mean 87.48, std 9.15, range [57.28, 96.75]

Radius of gyration: 21.43 Å; chains: 1; bounding box: 60×35×57 Å